Protein AF-W0GWY5-F1 (afdb_monomer_lite)

Radius of gyration: 14.8 Å; chains: 1; bounding box: 31×40×27 Å

Sequence (53 aa):
MLNTNLESPNASQACVTESQVNAYFECLTLCNLDDGSCYEQCILVHLKNEVDA

Structure (mmCIF, N/CA/C/O backbone):
data_AF-W0GWY5-F1
#
_entry.id   AF-W0GWY5-F1
#
loop_
_atom_site.group_PDB
_atom_site.id
_atom_site.type_symbol
_atom_site.label_atom_id
_atom_site.label_alt_id
_atom_site.label_comp_id
_atom_site.label_asym_id
_atom_site.label_entity_id
_atom_site.label_seq_id
_atom_site.pdbx_PDB_ins_code
_atom_site.Cartn_x
_atom_site.Cartn_y
_atom_site.Cartn_z
_atom_site.occupancy
_atom_site.B_iso_or_equiv
_atom_site.auth_seq_id
_atom_site.auth_comp_id
_atom_site.auth_asym_id
_atom_site.auth_atom_id
_atom_site.pdbx_PDB_model_num
ATOM 1 N N . MET A 1 1 ? 10.717 -37.730 6.671 1.00 37.12 1 MET A N 1
ATOM 2 C CA . MET A 1 1 ? 10.760 -36.603 7.624 1.00 37.12 1 MET A CA 1
ATOM 3 C C . ME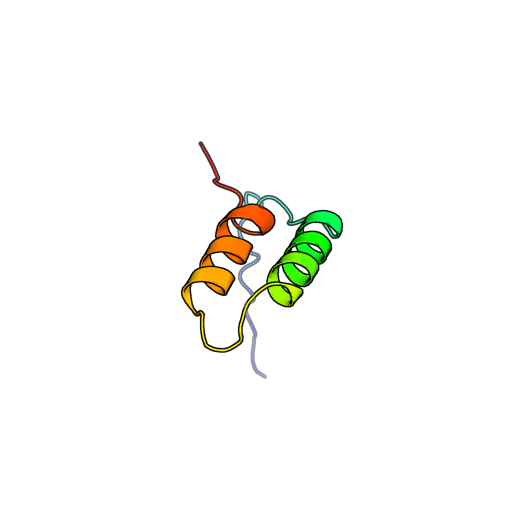T A 1 1 ? 11.446 -35.464 6.890 1.00 37.12 1 MET A C 1
ATOM 5 O O . MET A 1 1 ? 12.613 -35.621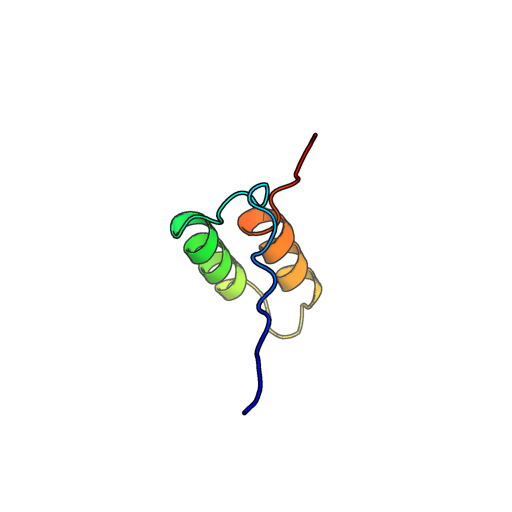 6.563 1.00 37.12 1 MET A O 1
ATOM 9 N N . LEU A 1 2 ? 10.720 -34.420 6.477 1.00 44.09 2 LEU A N 1
ATOM 10 C CA . LEU A 1 2 ? 11.355 -33.258 5.845 1.00 44.09 2 LEU A CA 1
ATOM 11 C C . LEU A 1 2 ? 11.906 -32.367 6.960 1.00 44.09 2 LEU A C 1
ATOM 13 O O . LEU A 1 2 ? 11.142 -31.732 7.682 1.00 44.09 2 LEU A O 1
ATOM 17 N N . ASN A 1 3 ? 13.228 -32.363 7.115 1.00 45.94 3 ASN A N 1
ATOM 18 C CA . ASN A 1 3 ? 13.939 -31.389 7.932 1.00 45.94 3 ASN A CA 1
ATOM 19 C C . ASN A 1 3 ? 13.929 -30.048 7.196 1.00 45.94 3 ASN A C 1
ATOM 21 O O . ASN A 1 3 ? 14.795 -29.780 6.364 1.00 45.94 3 ASN A O 1
ATOM 25 N N . THR A 1 4 ? 12.945 -29.209 7.498 1.00 51.19 4 THR A N 1
ATOM 26 C CA . THR A 1 4 ? 12.960 -27.811 7.080 1.00 51.19 4 THR A CA 1
ATOM 27 C C . THR A 1 4 ? 13.990 -27.083 7.940 1.00 51.19 4 THR A C 1
ATOM 29 O O . THR A 1 4 ? 13.683 -26.618 9.035 1.00 51.19 4 THR A O 1
ATOM 32 N N . ASN A 1 5 ? 15.237 -27.025 7.472 1.00 51.81 5 ASN A N 1
ATOM 33 C CA . ASN A 1 5 ? 16.197 -26.041 7.961 1.00 51.81 5 ASN A CA 1
ATOM 34 C C . ASN A 1 5 ? 15.706 -24.671 7.474 1.00 51.81 5 ASN A C 1
ATOM 36 O O . ASN A 1 5 ? 16.125 -24.197 6.423 1.00 51.81 5 ASN A O 1
ATOM 40 N N . LEU A 1 6 ? 14.755 -24.074 8.202 1.00 51.66 6 LEU A N 1
ATOM 41 C CA . LEU A 1 6 ? 14.570 -22.628 8.169 1.00 51.66 6 LEU A CA 1
ATOM 42 C C . LEU A 1 6 ? 15.865 -22.063 8.749 1.00 51.66 6 LEU A C 1
ATOM 44 O O . LEU A 1 6 ? 16.030 -21.997 9.965 1.00 51.66 6 LEU A O 1
ATOM 48 N N . GLU A 1 7 ? 16.821 -21.754 7.878 1.00 51.44 7 GLU A N 1
ATOM 49 C CA . GLU A 1 7 ? 17.922 -20.874 8.233 1.00 51.44 7 GLU A CA 1
ATOM 50 C C . GLU A 1 7 ? 17.278 -19.614 8.809 1.00 51.44 7 GLU A C 1
ATOM 52 O O . GLU A 1 7 ? 16.550 -18.909 8.108 1.00 51.44 7 GLU A O 1
ATOM 57 N N . SER A 1 8 ? 17.434 -19.410 10.120 1.00 51.88 8 SER A N 1
ATOM 58 C CA . SER A 1 8 ? 16.928 -18.227 10.804 1.00 51.88 8 SER A CA 1
ATOM 59 C C . SER A 1 8 ? 17.438 -17.016 10.032 1.00 51.88 8 SER A C 1
ATOM 61 O O . SER A 1 8 ? 18.661 -16.856 9.950 1.00 51.88 8 SER A O 1
ATOM 63 N N . PRO A 1 9 ? 16.560 -16.192 9.430 1.00 51.66 9 PRO A N 1
ATOM 64 C CA . PRO A 1 9 ? 17.021 -15.019 8.723 1.00 51.66 9 PRO A CA 1
ATOM 65 C C . PRO A 1 9 ? 17.836 -14.190 9.709 1.00 51.66 9 PRO A C 1
ATOM 67 O O . PRO A 1 9 ? 17.416 -13.927 10.837 1.00 51.66 9 PRO A O 1
ATOM 70 N N . ASN A 1 10 ? 19.064 -13.917 9.284 1.00 47.44 10 ASN A N 1
ATOM 71 C CA . ASN A 1 10 ? 20.094 -13.172 9.977 1.00 47.44 10 ASN A CA 1
ATOM 72 C C . ASN A 1 10 ? 19.482 -12.070 10.865 1.00 47.44 10 ASN A C 1
ATOM 74 O O . ASN A 1 10 ? 18.719 -11.240 10.376 1.00 47.44 10 ASN A O 1
ATOM 78 N N . ALA A 1 11 ? 19.834 -12.037 12.155 1.00 50.31 11 ALA A N 1
ATOM 79 C CA . ALA A 1 11 ? 19.281 -11.122 13.167 1.00 50.31 11 ALA A CA 1
ATOM 80 C C . ALA A 1 11 ? 19.578 -9.622 12.915 1.00 50.31 11 ALA A C 1
ATOM 82 O O . ALA A 1 11 ? 19.316 -8.776 13.766 1.00 50.31 11 ALA A O 1
ATOM 83 N N . SER A 1 12 ? 20.136 -9.296 11.749 1.00 51.41 12 SER A N 1
ATOM 84 C CA . SER A 1 12 ? 20.308 -7.947 11.209 1.00 51.41 12 SER A CA 1
ATOM 85 C C . SER A 1 12 ? 19.155 -7.519 10.291 1.00 51.41 12 SER A C 1
ATOM 87 O O . SER A 1 12 ? 19.172 -6.403 9.782 1.00 51.41 12 SER A O 1
ATOM 89 N N . GLN A 1 13 ? 18.161 -8.381 10.048 1.00 56.12 13 GLN A N 1
ATOM 90 C CA . GLN A 1 13 ? 16.942 -7.989 9.351 1.00 56.12 13 GLN A CA 1
ATOM 91 C C . GLN A 1 13 ? 16.120 -7.116 10.301 1.00 56.12 13 GLN A C 1
ATOM 93 O O . GLN A 1 13 ? 15.518 -7.620 11.246 1.00 56.12 13 GLN A O 1
ATOM 98 N N . ALA A 1 14 ? 16.142 -5.798 10.081 1.00 59.41 14 ALA A N 1
ATOM 99 C CA . ALA A 1 14 ? 15.280 -4.864 10.791 1.00 59.41 14 ALA A CA 1
ATOM 100 C C . ALA A 1 14 ? 13.845 -5.407 10.759 1.00 59.41 14 ALA A C 1
ATOM 102 O O . ALA A 1 14 ? 13.266 -5.582 9.683 1.00 59.41 14 ALA A O 1
ATOM 103 N N . CYS A 1 15 ? 13.307 -5.753 11.932 1.00 67.94 15 CYS A N 1
ATOM 104 C CA . CYS A 1 15 ? 11.967 -6.306 12.038 1.00 67.94 15 CYS A CA 1
ATOM 105 C C . CYS A 1 15 ? 10.984 -5.296 11.445 1.00 67.94 15 CYS A C 1
ATOM 107 O O . CYS A 1 15 ? 10.835 -4.189 11.967 1.00 67.94 15 CYS A O 1
ATOM 109 N N . VAL A 1 16 ? 10.320 -5.676 10.354 1.00 74.00 16 VAL A N 1
ATOM 110 C CA . VAL A 1 16 ? 9.231 -4.880 9.791 1.00 74.00 16 VAL A CA 1
ATOM 111 C C . VAL A 1 16 ? 8.151 -4.783 10.865 1.00 74.00 16 VAL A C 1
ATOM 113 O O . VAL A 1 16 ? 7.700 -5.797 11.400 1.00 74.00 16 VAL A O 1
ATOM 116 N N . THR A 1 17 ? 7.779 -3.562 11.238 1.00 85.12 17 THR A N 1
ATOM 117 C CA . THR A 1 17 ? 6.762 -3.348 12.270 1.00 85.12 17 THR A CA 1
ATOM 118 C C . THR A 1 17 ? 5.367 -3.583 11.698 1.00 85.12 17 THR A C 1
ATOM 120 O O . THR A 1 17 ? 5.130 -3.394 10.507 1.00 85.12 17 THR A O 1
ATOM 123 N N . GLU A 1 18 ? 4.405 -3.933 12.552 1.00 85.38 18 GLU A N 1
ATOM 124 C CA . GLU A 1 18 ? 2.991 -4.044 12.157 1.00 85.38 18 GLU A CA 1
ATOM 125 C C . GLU A 1 18 ? 2.491 -2.766 11.464 1.00 85.38 18 GLU A C 1
ATOM 127 O O . GLU A 1 18 ? 1.784 -2.827 10.463 1.00 85.38 18 GLU A O 1
ATOM 132 N N . SER A 1 19 ? 2.946 -1.601 11.933 1.00 85.69 19 SER A N 1
ATOM 133 C CA . SER A 1 19 ? 2.630 -0.308 11.323 1.00 85.69 19 SER A CA 1
ATOM 134 C C . SER A 1 19 ? 3.174 -0.162 9.895 1.00 85.69 19 SER A C 1
ATOM 136 O O . SER A 1 19 ? 2.468 0.378 9.047 1.00 85.69 19 SER A O 1
ATOM 138 N N . GLN A 1 20 ? 4.380 -0.664 9.607 1.00 86.44 20 GLN A N 1
ATOM 139 C CA . GLN A 1 20 ? 4.945 -0.683 8.249 1.00 86.44 20 GLN A CA 1
ATOM 140 C C . GLN A 1 20 ? 4.129 -1.590 7.322 1.00 86.44 20 GLN A C 1
ATOM 142 O O . GLN A 1 20 ? 3.815 -1.211 6.196 1.00 86.44 20 GLN A O 1
ATOM 147 N N . VAL A 1 21 ? 3.718 -2.760 7.817 1.00 88.31 21 VAL A N 1
ATOM 148 C CA . VAL A 1 21 ? 2.869 -3.692 7.061 1.00 88.31 21 VAL A CA 1
ATOM 149 C C . VAL A 1 21 ? 1.487 -3.094 6.794 1.00 88.31 21 VAL A C 1
ATOM 151 O O . VAL A 1 21 ? 0.978 -3.204 5.681 1.00 88.31 21 VAL A O 1
ATOM 154 N N . ASN A 1 22 ? 0.887 -2.422 7.778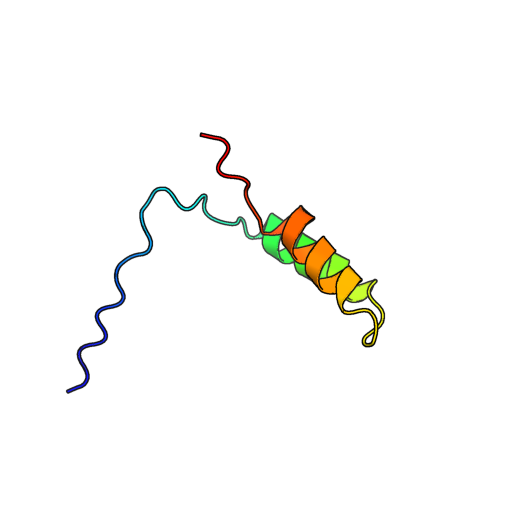 1.00 91.19 22 ASN A N 1
ATOM 155 C CA . ASN A 1 22 ? -0.408 -1.773 7.593 1.00 91.19 22 ASN A CA 1
ATOM 156 C C . ASN A 1 22 ? -0.328 -0.640 6.556 1.00 91.19 22 ASN A C 1
ATOM 158 O O . ASN A 1 22 ? -1.152 -0.581 5.648 1.00 91.19 22 ASN A O 1
ATOM 162 N N . ALA A 1 23 ? 0.712 0.196 6.629 1.00 90.12 23 ALA A N 1
ATOM 163 C CA . ALA A 1 23 ? 0.945 1.259 5.652 1.00 90.12 23 ALA A CA 1
ATOM 164 C C . ALA A 1 23 ? 1.194 0.711 4.234 1.00 90.12 23 ALA A C 1
ATOM 166 O O . ALA A 1 23 ? 0.706 1.273 3.256 1.00 90.12 23 ALA A O 1
ATOM 167 N N . TYR A 1 24 ? 1.885 -0.428 4.114 1.00 90.38 24 TYR A N 1
ATOM 168 C CA . TYR A 1 24 ? 2.031 -1.133 2.842 1.00 90.38 24 TYR A CA 1
ATOM 169 C C . TYR A 1 24 ? 0.673 -1.528 2.245 1.00 90.38 24 TYR A C 1
ATOM 171 O O . TYR A 1 24 ? 0.417 -1.233 1.078 1.00 90.38 24 TYR A O 1
ATOM 179 N N . PHE A 1 25 ? -0.215 -2.148 3.029 1.00 91.38 25 PHE A N 1
ATOM 180 C CA . PHE A 1 25 ? -1.541 -2.531 2.537 1.00 91.38 25 PHE A CA 1
ATOM 181 C C . PHE A 1 25 ? -2.395 -1.321 2.162 1.00 91.38 25 PHE A C 1
ATOM 183 O O . PHE A 1 25 ? -3.061 -1.361 1.130 1.00 91.38 25 PHE A O 1
ATOM 190 N N . GLU A 1 26 ? -2.339 -0.238 2.936 1.00 93.06 26 GLU A N 1
ATOM 191 C CA . GLU A 1 26 ? -3.007 1.018 2.584 1.00 93.06 26 GLU A CA 1
ATOM 192 C C . GLU A 1 26 ? -2.489 1.568 1.248 1.00 93.06 26 GLU A C 1
ATOM 194 O O . GLU A 1 26 ? -3.291 1.907 0.379 1.00 93.06 26 GLU A O 1
ATOM 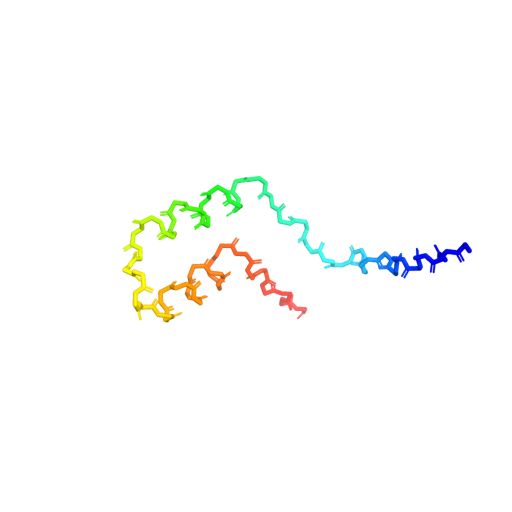199 N N . CYS A 1 27 ? -1.173 1.555 1.024 1.00 92.69 27 CYS A N 1
ATOM 200 C CA . CYS A 1 27 ? -0.565 1.956 -0.246 1.00 92.69 27 CYS A CA 1
ATOM 201 C C . CYS A 1 27 ? -1.075 1.109 -1.424 1.00 92.69 27 CYS A C 1
ATOM 203 O O . CYS A 1 27 ? -1.460 1.654 -2.458 1.00 92.69 27 CYS A O 1
ATOM 205 N N . LEU A 1 28 ? -1.191 -0.213 -1.248 1.00 90.50 28 LEU A N 1
ATOM 206 C CA . LEU A 1 28 ? -1.718 -1.100 -2.290 1.00 90.50 28 LEU A CA 1
ATOM 207 C C . LEU A 1 28 ? -3.162 -0.789 -2.690 1.00 90.50 28 LEU A C 1
ATOM 209 O O . LEU A 1 28 ? -3.519 -0.993 -3.848 1.00 90.50 28 LEU A O 1
ATOM 213 N N . THR A 1 29 ? -3.994 -0.296 -1.765 1.00 91.38 29 THR A N 1
ATOM 214 C CA . THR A 1 29 ? -5.387 0.066 -2.092 1.00 91.38 29 THR A CA 1
ATOM 215 C C . THR A 1 29 ? -5.494 1.256 -3.042 1.00 91.38 29 THR A C 1
ATOM 217 O O . THR A 1 29 ? -6.531 1.437 -3.678 1.00 91.38 29 THR A O 1
ATOM 220 N N . LEU A 1 30 ? -4.428 2.052 -3.153 1.00 90.81 30 LEU A N 1
ATOM 221 C CA . LEU A 1 30 ? -4.351 3.207 -4.043 1.00 90.81 30 LEU A CA 1
ATOM 222 C C . LEU A 1 30 ? -3.807 2.834 -5.429 1.00 90.81 30 LEU A C 1
ATOM 224 O O . LEU A 1 30 ? -3.935 3.624 -6.365 1.00 90.81 30 LEU A O 1
ATOM 228 N N . CYS A 1 31 ? -3.220 1.643 -5.572 1.00 91.06 31 CYS A N 1
ATOM 229 C CA . CYS A 1 31 ? -2.674 1.165 -6.832 1.00 91.06 31 CYS A CA 1
ATOM 230 C C . CYS A 1 31 ? -3.768 0.622 -7.752 1.00 91.06 31 CYS A C 1
ATOM 232 O O . CYS A 1 31 ? -4.661 -0.120 -7.339 1.00 91.06 31 CYS A O 1
ATOM 234 N N . ASN A 1 32 ? -3.645 0.925 -9.043 1.00 86.56 32 ASN A N 1
ATOM 235 C CA . ASN A 1 32 ? -4.382 0.191 -10.063 1.00 86.56 32 ASN A CA 1
ATOM 236 C C . ASN A 1 32 ? -3.765 -1.201 -10.238 1.00 86.56 32 ASN A C 1
ATOM 238 O O . ASN A 1 32 ? -2.546 -1.341 -10.261 1.00 86.56 32 ASN A O 1
ATOM 242 N N . LEU A 1 33 ? -4.609 -2.217 -10.440 1.00 78.38 33 LEU A N 1
ATOM 243 C CA . LEU A 1 33 ? -4.185 -3.618 -10.595 1.00 78.38 33 LEU A CA 1
ATOM 244 C C . LEU A 1 33 ? -3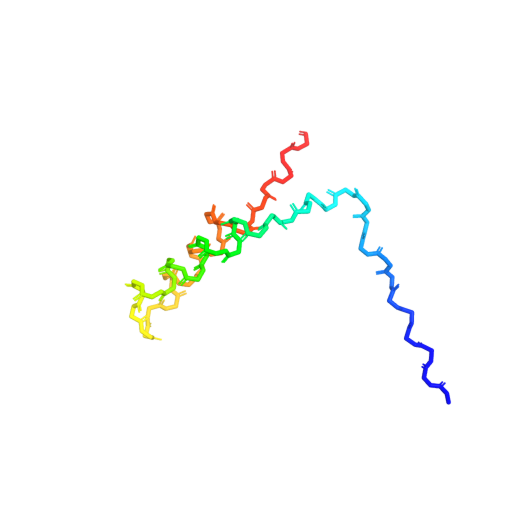.223 -3.866 -11.770 1.00 78.38 33 LEU A C 1
ATOM 246 O O . LEU A 1 33 ? -2.496 -4.853 -11.756 1.00 78.38 33 LEU A O 1
ATOM 250 N N . ASP A 1 34 ? -3.219 -2.982 -12.768 1.00 85.62 34 ASP A N 1
ATOM 251 C CA . ASP A 1 34 ? -2.343 -3.063 -13.945 1.00 85.62 34 ASP A CA 1
ATOM 252 C C . ASP A 1 34 ? -1.008 -2.316 -13.746 1.00 85.62 34 ASP A C 1
ATOM 254 O O . ASP A 1 34 ? -0.067 -2.476 -14.520 1.00 85.62 34 ASP A O 1
ATOM 258 N N . ASP A 1 35 ? -0.892 -1.512 -12.685 1.00 80.81 35 ASP A N 1
ATOM 259 C CA . ASP A 1 35 ? 0.292 -0.702 -12.418 1.00 80.81 35 ASP A CA 1
ATOM 260 C C . ASP A 1 35 ? 1.290 -1.458 -11.534 1.00 80.81 35 ASP A C 1
ATOM 262 O O . ASP A 1 35 ? 1.405 -1.230 -10.328 1.00 80.81 35 ASP A O 1
ATOM 266 N N . GLY A 1 36 ? 2.044 -2.364 -12.165 1.00 80.81 36 GLY A N 1
ATOM 267 C CA . GLY A 1 36 ? 3.131 -3.117 -11.530 1.00 80.81 36 GLY A CA 1
ATOM 268 C C . GLY A 1 36 ? 4.164 -2.237 -10.809 1.00 80.81 36 GLY A C 1
ATOM 269 O O . GLY A 1 36 ? 4.745 -2.668 -9.813 1.00 80.81 36 GLY A O 1
ATOM 270 N N . SER A 1 37 ? 4.354 -0.995 -11.267 1.00 89.38 37 SER A N 1
ATOM 271 C CA . SER A 1 37 ? 5.313 -0.058 -10.674 1.00 89.38 37 SER A CA 1
ATOM 272 C C . SER A 1 37 ? 4.823 0.528 -9.348 1.00 89.38 37 SER A C 1
ATOM 274 O O . SER A 1 37 ? 5.620 0.730 -8.431 1.00 89.38 37 SER A O 1
ATOM 276 N N . CYS A 1 38 ? 3.507 0.702 -9.196 1.00 90.38 38 CYS A N 1
ATOM 277 C CA . CYS A 1 38 ? 2.897 1.148 -7.947 1.00 90.38 38 CYS A CA 1
ATOM 278 C C . CYS A 1 38 ? 3.125 0.136 -6.810 1.00 90.38 38 CYS A C 1
ATOM 280 O O . CYS A 1 38 ? 3.519 0.513 -5.705 1.00 90.38 38 CYS A O 1
ATOM 282 N N . TYR A 1 39 ? 2.987 -1.166 -7.093 1.00 88.75 39 TYR A N 1
ATOM 283 C CA . TYR A 1 39 ? 3.278 -2.229 -6.122 1.00 88.75 39 TYR A CA 1
ATOM 284 C C . TYR A 1 39 ? 4.737 -2.212 -5.668 1.00 88.75 39 TYR A C 1
ATOM 286 O O . TYR A 1 39 ? 5.012 -2.298 -4.469 1.00 88.75 39 TYR A O 1
ATOM 294 N N . GLU A 1 40 ? 5.668 -2.086 -6.616 1.00 89.38 40 GLU A N 1
ATOM 295 C CA . GLU A 1 40 ? 7.098 -2.018 -6.317 1.00 89.38 40 GLU A CA 1
ATOM 296 C C . GLU A 1 40 ? 7.413 -0.803 -5.440 1.00 89.38 40 GLU A C 1
ATOM 298 O O . GLU A 1 40 ? 8.096 -0.934 -4.426 1.00 89.38 40 GLU A O 1
ATOM 303 N N . GLN A 1 41 ? 6.827 0.356 -5.744 1.00 88.12 41 GLN A N 1
ATOM 304 C CA . GLN A 1 41 ? 7.007 1.563 -4.947 1.00 88.12 41 GLN A CA 1
ATOM 305 C C . GLN A 1 41 ? 6.464 1.411 -3.518 1.00 88.12 41 GLN A C 1
ATOM 307 O O . GLN A 1 41 ? 7.144 1.804 -2.570 1.00 88.12 41 GLN A O 1
ATOM 312 N N . CYS A 1 42 ? 5.297 0.786 -3.329 1.00 90.75 42 CYS A N 1
ATOM 313 C CA . CYS A 1 42 ? 4.761 0.513 -1.992 1.00 90.75 42 CYS A CA 1
ATOM 314 C C . CYS A 1 42 ? 5.687 -0.402 -1.173 1.00 90.75 42 CYS A C 1
ATOM 316 O O . CYS A 1 42 ? 5.861 -0.192 0.029 1.00 90.75 42 CYS A O 1
ATOM 318 N N . ILE A 1 43 ? 6.313 -1.395 -1.813 1.00 88.56 43 ILE A N 1
ATOM 319 C CA . ILE A 1 43 ? 7.305 -2.264 -1.163 1.00 88.56 43 ILE A CA 1
ATOM 320 C C . ILE A 1 43 ? 8.543 -1.448 -0.777 1.00 88.56 43 ILE A C 1
ATOM 322 O O . ILE A 1 43 ? 9.012 -1.556 0.354 1.00 88.56 43 ILE A O 1
ATOM 326 N N . LEU A 1 44 ? 9.060 -0.619 -1.688 1.00 88.44 44 LEU A N 1
ATOM 327 C CA . LEU A 1 44 ? 10.253 0.195 -1.445 1.00 88.44 44 LEU A CA 1
ATOM 328 C C . LEU A 1 44 ? 10.053 1.198 -0.302 1.00 88.44 44 LEU A C 1
ATOM 330 O O . LEU A 1 44 ? 10.942 1.349 0.525 1.00 88.44 44 LEU A O 1
ATOM 334 N N . VAL A 1 45 ? 8.892 1.852 -0.234 1.00 88.31 45 VAL A N 1
ATOM 335 C CA . VAL A 1 45 ? 8.615 2.901 0.759 1.00 88.31 45 VAL A CA 1
ATOM 336 C C . VAL A 1 45 ? 8.292 2.330 2.142 1.00 88.31 45 VAL A C 1
ATOM 338 O O . VAL A 1 45 ? 8.673 2.927 3.147 1.00 88.31 45 VAL A O 1
ATOM 341 N N . HIS A 1 46 ? 7.576 1.203 2.218 1.00 87.56 46 HIS A N 1
ATOM 342 C CA . HIS A 1 46 ? 7.031 0.713 3.491 1.00 87.56 46 HIS A CA 1
ATOM 343 C C . HIS A 1 46 ? 7.695 -0.551 4.030 1.00 87.56 46 HIS A C 1
ATOM 345 O O . HIS A 1 46 ? 7.633 -0.785 5.234 1.00 87.56 46 HIS A O 1
ATOM 351 N N . LEU A 1 47 ? 8.297 -1.380 3.174 1.00 82.25 47 LEU A N 1
ATOM 352 C CA . LEU A 1 47 ? 8.821 -2.692 3.570 1.00 82.25 47 LEU A CA 1
ATOM 353 C C . LEU A 1 47 ? 10.331 -2.823 3.382 1.00 82.25 47 LEU A C 1
ATOM 355 O O . LEU A 1 47 ? 10.975 -3.589 4.104 1.00 82.25 47 LEU A O 1
ATOM 359 N N . LYS A 1 48 ? 10.917 -2.103 2.422 1.00 79.19 48 LYS A N 1
ATOM 360 C CA . LYS A 1 48 ? 12.358 -2.129 2.198 1.00 79.19 48 LYS A CA 1
ATOM 361 C C . LYS A 1 48 ? 13.036 -1.191 3.189 1.00 79.19 48 LYS A C 1
ATOM 363 O O . LYS A 1 48 ? 13.268 -0.023 2.910 1.00 79.19 48 LYS A O 1
ATOM 368 N N . ASN A 1 49 ? 13.387 -1.739 4.347 1.00 61.94 49 ASN A N 1
ATOM 369 C CA . ASN A 1 49 ? 14.406 -1.134 5.192 1.00 61.94 49 ASN A CA 1
ATOM 370 C C . ASN A 1 49 ? 15.720 -1.167 4.408 1.00 61.94 49 ASN A C 1
ATOM 372 O O . ASN A 1 49 ? 16.314 -2.235 4.231 1.00 61.94 49 ASN A O 1
ATOM 376 N N . GLU A 1 50 ? 16.147 -0.018 3.888 1.00 54.44 50 GLU A N 1
ATOM 377 C CA . GLU A 1 50 ? 17.530 0.162 3.473 1.00 54.44 50 GLU A CA 1
ATOM 378 C C . GLU A 1 50 ? 18.376 -0.099 4.721 1.00 54.44 50 GLU A C 1
ATOM 380 O O . GLU A 1 50 ? 18.366 0.668 5.682 1.00 54.44 50 GLU A O 1
ATOM 385 N N . VAL A 1 51 ? 19.039 -1.256 4.754 1.00 53.25 51 VAL A N 1
ATOM 386 C CA . VAL A 1 51 ? 20.181 -1.464 5.639 1.00 53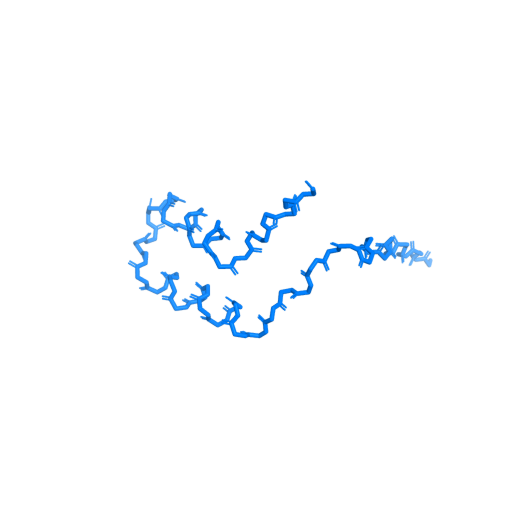.25 51 VAL A CA 1
ATOM 387 C C . VAL A 1 51 ? 21.275 -0.561 5.078 1.00 53.25 51 VAL A C 1
ATOM 389 O O . VAL A 1 51 ? 22.127 -1.010 4.315 1.00 53.25 51 VAL A O 1
ATOM 392 N N . ASP A 1 52 ? 21.180 0.731 5.378 1.00 43.72 52 ASP A N 1
ATOM 393 C CA . ASP A 1 52 ? 22.296 1.653 5.239 1.00 43.72 52 ASP A CA 1
ATOM 394 C C . ASP A 1 52 ? 23.256 1.296 6.381 1.00 43.72 52 ASP A C 1
ATOM 396 O O . ASP A 1 52 ? 22.974 1.526 7.562 1.00 43.72 52 ASP A O 1
ATOM 400 N N . ALA A 1 53 ? 24.299 0.555 6.012 1.00 40.06 53 ALA A N 1
ATOM 401 C CA . ALA A 1 53 ? 25.398 0.141 6.874 1.00 40.06 53 ALA A CA 1
ATOM 402 C C . ALA A 1 53 ? 26.418 1.272 7.041 1.00 40.06 53 ALA A C 1
ATOM 404 O O . ALA A 1 53 ? 26.677 1.979 6.042 1.00 40.06 53 ALA A O 1
#

Foldseek 3Di:
DDPPPPVPPPPPQPPQDPVLVVQLVVQVVPDDPPCPVSNVVSCVPRPDDPPPD

pLDDT: mean 73.65, std 18.38, range [37.12, 93.06]

Secondary structure (DSSP, 8-state):
----------TTS----HHHHHHHHHHHHHS-TT-HHHHHHHHHHHT------